Protein AF-A0AB35R8W1-F1 (afdb_monomer_lite)

pLDDT: mean 89.73, std 13.92, range [36.59, 98.12]

Radius of gyration: 18.14 Å; chains: 1; bounding box: 35×27×57 Å

Organism: NCBI:txid129138

Foldseek 3Di:
DPPPPDQQWWWKWKWACDPVLRDIFTLGIDTHNDPVVLVVCVVPQDADPCWVNAPRRMKTFGAGSVRDTDDIGHHHQVSVCVRVVHHPVVSVVVRVVVDDSDPVSVCVVPVVVVVVVVVPPDPDDD

Sequence (126 aa):
MNVKAVKPVWCIAITFGDEENNGFVTLGGAGWESQVEWESQWSAMPVSEKGNADPAMLIADKLDVDGDLIDEKRITAETAELLLGRPLNELIAEGRAKTCFTVGQLLDSDPELAAKFRSHRTPAAS

Structure (mmCIF, N/CA/C/O backbone):
data_AF-A0AB35R8W1-F1
#
_entry.id   A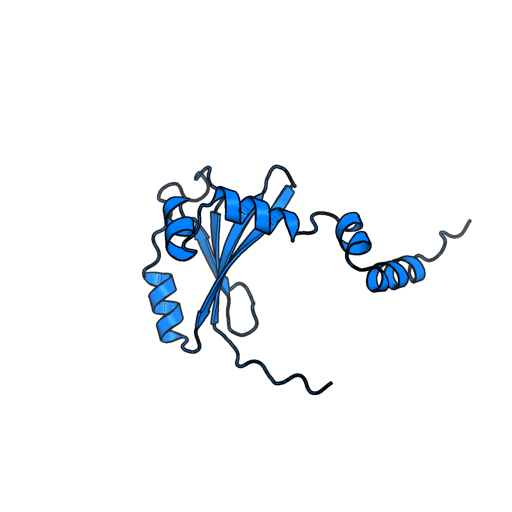F-A0AB35R8W1-F1
#
loop_
_atom_site.group_PDB
_atom_site.id
_atom_site.type_symbol
_atom_site.label_atom_id
_atom_site.label_alt_id
_atom_site.label_comp_id
_atom_site.label_asym_id
_atom_site.label_entity_id
_atom_site.label_seq_id
_atom_site.pdbx_PDB_ins_code
_atom_site.Cartn_x
_atom_site.Cartn_y
_atom_site.Cartn_z
_atom_site.occupancy
_atom_site.B_iso_or_equiv
_atom_site.auth_seq_id
_atom_site.auth_comp_id
_atom_site.auth_asym_id
_atom_site.auth_atom_id
_atom_site.pdbx_PDB_model_num
ATOM 1 N N . MET A 1 1 ? -14.720 -13.764 -23.191 1.00 38.44 1 MET A N 1
ATOM 2 C CA . MET A 1 1 ? -14.396 -14.158 -21.804 1.00 38.44 1 MET A CA 1
ATOM 3 C C . MET A 1 1 ? -15.500 -13.626 -20.908 1.00 38.44 1 MET A C 1
ATOM 5 O O . MET A 1 1 ? -15.742 -12.430 -20.940 1.00 38.44 1 MET A O 1
ATOM 9 N N . ASN A 1 2 ? -16.211 -14.495 -20.184 1.00 36.59 2 ASN A N 1
ATOM 10 C CA . ASN A 1 2 ? -17.139 -14.059 -19.138 1.00 36.59 2 ASN A CA 1
ATOM 11 C C . ASN A 1 2 ? -16.285 -13.626 -17.945 1.00 36.59 2 ASN A C 1
ATOM 13 O O . ASN A 1 2 ? -15.860 -14.468 -17.153 1.00 36.59 2 ASN A O 1
ATOM 17 N N . VAL A 1 3 ? -15.969 -12.335 -17.862 1.00 48.50 3 VAL A N 1
ATOM 18 C CA . VAL A 1 3 ? -15.398 -11.761 -16.645 1.00 48.50 3 VAL A CA 1
ATOM 19 C C . VAL A 1 3 ? -16.518 -11.849 -15.618 1.00 48.50 3 VAL A C 1
ATOM 21 O O . VAL A 1 3 ? -17.506 -11.124 -15.712 1.00 48.50 3 VAL A O 1
ATOM 24 N N . LYS A 1 4 ? -16.439 -12.817 -14.696 1.00 45.03 4 LYS A N 1
ATOM 25 C CA . LYS A 1 4 ? -17.281 -12.776 -13.499 1.00 45.03 4 LYS A CA 1
ATOM 26 C C . LYS A 1 4 ? -17.024 -11.408 -12.883 1.00 45.03 4 LYS A C 1
ATOM 28 O O . LYS A 1 4 ? -15.877 -11.132 -12.549 1.00 45.03 4 LYS A O 1
ATOM 33 N N . ALA A 1 5 ? -18.056 -10.571 -12.798 1.00 45.66 5 ALA A N 1
ATOM 34 C CA . ALA A 1 5 ? -17.976 -9.323 -12.064 1.00 45.66 5 ALA A CA 1
ATOM 35 C C . ALA A 1 5 ? -17.493 -9.679 -10.655 1.00 45.66 5 ALA A C 1
ATOM 37 O O . ALA A 1 5 ? -18.208 -10.333 -9.891 1.00 45.66 5 ALA A O 1
ATOM 38 N N . VAL A 1 6 ? -16.230 -9.367 -10.371 1.00 60.53 6 VAL A N 1
ATOM 39 C CA . VAL A 1 6 ? -15.709 -9.422 -9.012 1.00 60.53 6 VAL A CA 1
ATOM 40 C C . VAL A 1 6 ? -16.559 -8.405 -8.266 1.00 60.53 6 VAL A C 1
ATOM 42 O O . VAL A 1 6 ? -16.743 -7.292 -8.762 1.00 60.53 6 VAL A O 1
ATOM 45 N N . LYS A 1 7 ? -17.185 -8.807 -7.155 1.00 62.41 7 LYS A N 1
ATOM 46 C CA . LYS A 1 7 ? -17.895 -7.838 -6.315 1.00 62.41 7 LYS A CA 1
ATOM 47 C C . LYS A 1 7 ? -16.942 -6.661 -6.065 1.00 62.41 7 LYS A C 1
ATOM 49 O O . LYS A 1 7 ? -15.779 -6.938 -5.778 1.00 62.41 7 LYS A O 1
ATOM 54 N N . PRO A 1 8 ? -17.396 -5.404 -6.166 1.00 59.97 8 PRO A N 1
ATOM 55 C CA . PRO A 1 8 ? -16.574 -4.281 -5.750 1.00 59.97 8 PRO A CA 1
ATOM 56 C C . PRO A 1 8 ? -16.148 -4.489 -4.295 1.00 59.97 8 PRO A C 1
ATOM 58 O O . PRO A 1 8 ? -16.971 -4.862 -3.453 1.00 59.97 8 PRO A O 1
ATOM 61 N N . VAL A 1 9 ? -14.861 -4.302 -4.022 1.00 85.12 9 VAL A N 1
ATOM 62 C CA . VAL A 1 9 ? -14.273 -4.469 -2.693 1.00 85.12 9 VAL A CA 1
ATOM 63 C C . VAL A 1 9 ? -13.594 -3.154 -2.339 1.00 85.12 9 VAL A C 1
ATOM 65 O O . VAL A 1 9 ? -12.682 -2.733 -3.042 1.00 85.12 9 VAL A O 1
ATOM 68 N N . TRP A 1 10 ? -14.039 -2.514 -1.259 1.00 90.56 10 TRP A N 1
ATOM 69 C CA . TRP A 1 10 ? -13.364 -1.346 -0.688 1.00 90.56 10 TRP A CA 1
ATOM 70 C C . TRP A 1 10 ? -11.982 -1.766 -0.211 1.00 90.56 10 TRP A C 1
ATOM 72 O O . TRP A 1 10 ? -11.879 -2.812 0.427 1.00 90.56 10 TRP A O 1
ATOM 82 N N . CYS A 1 11 ? -10.931 -0.999 -0.488 1.00 95.38 11 CYS A N 1
ATOM 83 C CA . CYS A 1 11 ? -9.566 -1.472 -0.269 1.00 95.38 11 CYS A CA 1
ATOM 84 C C . CYS A 1 11 ? -8.732 -0.483 0.552 1.00 95.38 11 CYS A C 1
ATOM 86 O O . CYS A 1 11 ? -8.933 0.731 0.522 1.00 95.38 11 CYS A O 1
ATOM 88 N N . ILE A 1 12 ? -7.797 -1.031 1.323 1.00 97.00 12 ILE A N 1
ATOM 89 C CA . ILE A 1 12 ? -6.666 -0.296 1.882 1.00 97.00 12 ILE A CA 1
ATOM 90 C C . ILE A 1 12 ? -5.415 -1.040 1.437 1.00 97.00 12 ILE A C 1
ATOM 92 O O . ILE A 1 12 ? -5.209 -2.193 1.831 1.00 97.00 12 ILE A O 1
ATOM 96 N N . ALA A 1 13 ? -4.599 -0.390 0.614 1.00 97.25 13 ALA A N 1
ATOM 97 C CA . ALA A 1 13 ? -3.314 -0.913 0.176 1.00 97.25 13 ALA A CA 1
ATOM 98 C C . ALA A 1 13 ? -2.188 -0.310 1.020 1.00 97.25 13 ALA A C 1
ATOM 100 O O . ALA A 1 13 ? -2.281 0.823 1.475 1.00 97.25 13 ALA A O 1
ATOM 101 N N . ILE A 1 14 ? -1.128 -1.076 1.249 1.00 98.00 14 ILE A N 1
ATOM 102 C CA . ILE A 1 14 ? 0.086 -0.598 1.905 1.00 98.00 14 ILE A CA 1
ATOM 103 C C . ILE A 1 14 ? 1.160 -0.441 0.839 1.00 98.00 14 ILE A C 1
ATOM 105 O O . ILE A 1 14 ? 1.531 -1.415 0.180 1.00 98.00 14 ILE A O 1
ATOM 109 N N . THR A 1 15 ? 1.672 0.773 0.700 1.00 97.50 15 THR A N 1
ATOM 110 C CA . THR A 1 15 ? 2.643 1.164 -0.316 1.00 97.50 15 THR A CA 1
ATOM 111 C C . THR A 1 15 ? 3.919 1.673 0.346 1.00 97.50 15 THR A C 1
ATOM 113 O O . THR A 1 15 ? 3.894 2.387 1.346 1.00 97.50 15 THR A O 1
ATOM 116 N N . PHE A 1 16 ? 5.057 1.296 -0.223 1.00 97.81 16 PHE A N 1
ATOM 117 C CA . PHE A 1 16 ? 6.389 1.734 0.170 1.00 97.81 16 PHE A CA 1
ATOM 118 C C . PHE A 1 16 ? 6.967 2.670 -0.892 1.00 97.81 16 PHE A C 1
ATOM 120 O O . PHE A 1 16 ? 6.982 2.333 -2.079 1.00 97.81 16 PHE A O 1
ATOM 127 N N . GLY A 1 17 ? 7.442 3.839 -0.463 1.00 96.69 17 GLY A N 1
ATOM 128 C CA . GLY A 1 17 ? 8.238 4.744 -1.287 1.00 96.69 17 GLY A CA 1
ATOM 129 C C . GLY A 1 17 ? 9.666 4.227 -1.419 1.00 96.69 17 GLY A C 1
ATOM 130 O O . GLY A 1 17 ? 10.456 4.316 -0.484 1.00 96.69 17 GLY A O 1
ATOM 131 N N . ASP A 1 18 ? 9.995 3.699 -2.591 1.00 95.31 18 ASP A N 1
ATOM 132 C CA . ASP A 1 18 ? 11.291 3.114 -2.894 1.00 95.31 18 ASP A CA 1
ATOM 133 C C . ASP A 1 18 ? 12.202 4.141 -3.572 1.00 95.31 18 ASP A C 1
ATOM 135 O O . ASP A 1 18 ? 12.242 4.255 -4.800 1.00 95.31 18 ASP A O 1
ATOM 139 N N . GLU A 1 19 ? 12.943 4.899 -2.763 1.00 93.06 19 GLU A N 1
ATOM 140 C CA . GLU A 1 19 ? 13.887 5.909 -3.259 1.00 93.06 19 GLU A CA 1
ATOM 141 C C . GLU A 1 19 ? 15.019 5.295 -4.097 1.00 93.06 19 GLU A C 1
ATOM 143 O O . GLU A 1 19 ? 15.501 5.927 -5.035 1.00 93.06 19 GLU A O 1
ATOM 148 N N . GLU A 1 20 ? 15.417 4.052 -3.806 1.00 92.56 20 GLU A N 1
ATOM 149 C CA . GLU A 1 20 ? 16.494 3.351 -4.516 1.00 92.56 20 GLU A CA 1
ATOM 150 C C . GLU A 1 20 ? 16.116 3.081 -5.977 1.00 92.56 20 GLU A C 1
ATOM 152 O O . GLU A 1 20 ? 16.923 3.292 -6.883 1.00 92.56 20 GLU A O 1
ATOM 157 N N . ASN A 1 21 ? 14.871 2.659 -6.213 1.00 93.31 21 ASN A N 1
ATOM 158 C CA . ASN A 1 21 ? 14.344 2.407 -7.555 1.00 93.31 21 ASN A CA 1
ATOM 159 C C . ASN A 1 21 ? 13.537 3.585 -8.127 1.00 93.31 21 ASN A C 1
ATOM 161 O O . ASN A 1 21 ? 12.996 3.476 -9.229 1.00 93.31 21 ASN A O 1
ATOM 165 N N . ASN A 1 22 ? 13.466 4.706 -7.399 1.00 92.75 22 ASN A N 1
ATOM 166 C CA . ASN A 1 22 ? 12.681 5.894 -7.734 1.00 92.75 22 ASN A CA 1
ATOM 167 C C . ASN A 1 22 ? 11.222 5.553 -8.103 1.00 92.75 22 ASN A C 1
ATOM 169 O O . ASN A 1 22 ? 10.729 5.924 -9.172 1.00 92.75 22 ASN A O 1
ATOM 173 N N . GLY A 1 23 ? 10.536 4.811 -7.233 1.00 93.75 23 GLY A N 1
ATOM 174 C CA . GLY A 1 23 ? 9.165 4.378 -7.483 1.00 93.75 23 GLY A CA 1
ATOM 175 C C . GLY A 1 23 ? 8.391 4.011 -6.225 1.00 93.75 23 GLY A C 1
ATOM 176 O O . GLY A 1 23 ? 8.862 4.181 -5.106 1.00 93.75 23 GLY A O 1
ATOM 177 N N . PHE A 1 24 ? 7.183 3.496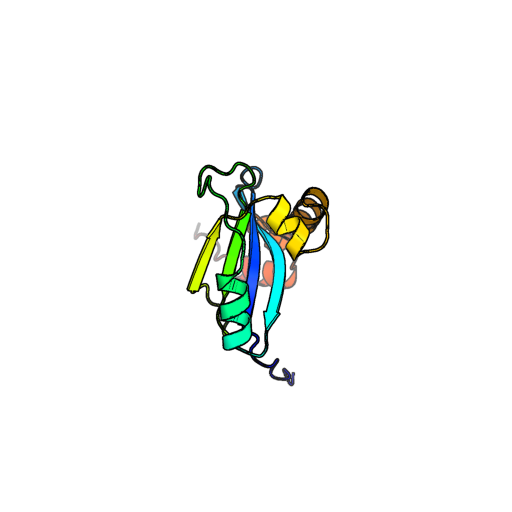 -6.428 1.00 94.88 24 PHE A N 1
ATOM 178 C CA . PHE A 1 24 ? 6.316 3.014 -5.359 1.00 94.88 24 PHE A CA 1
ATOM 179 C C . PHE A 1 24 ? 6.113 1.510 -5.487 1.00 94.88 24 PHE A C 1
ATOM 181 O O . PHE A 1 24 ? 5.991 0.973 -6.589 1.00 94.88 24 PHE A O 1
ATOM 188 N N . VAL A 1 25 ? 6.083 0.831 -4.347 1.00 97.00 25 VAL A N 1
ATOM 189 C CA . VAL A 1 25 ? 5.956 -0.620 -4.263 1.00 97.00 25 VAL A CA 1
ATOM 190 C C . VAL A 1 25 ? 4.771 -0.966 -3.378 1.00 97.00 25 VAL A C 1
ATOM 192 O O . VAL A 1 25 ? 4.791 -0.691 -2.182 1.00 97.00 25 VAL A O 1
ATOM 195 N N . THR A 1 26 ? 3.751 -1.608 -3.940 1.00 96.38 26 THR A N 1
ATOM 196 C CA . THR A 1 26 ? 2.644 -2.144 -3.142 1.00 96.38 26 THR A CA 1
ATOM 197 C C . THR A 1 26 ? 3.107 -3.399 -2.406 1.00 96.38 26 THR A C 1
ATOM 199 O O . THR A 1 26 ? 3.500 -4.391 -3.020 1.00 96.38 26 THR A O 1
ATOM 202 N N . LEU A 1 27 ? 3.057 -3.352 -1.078 1.00 97.69 27 LEU A N 1
ATOM 203 C CA . LEU A 1 27 ? 3.469 -4.432 -0.180 1.00 97.69 27 LEU A CA 1
ATOM 204 C C . LEU A 1 27 ? 2.340 -5.429 0.092 1.00 97.69 27 LEU A C 1
ATOM 206 O O . LEU A 1 27 ? 2.587 -6.584 0.436 1.00 97.69 27 LEU A O 1
ATOM 210 N N . GLY A 1 28 ? 1.096 -4.983 -0.051 1.00 95.69 28 GLY A N 1
ATOM 211 C CA . GLY A 1 28 ? -0.094 -5.773 0.220 1.00 95.69 28 GLY A CA 1
ATOM 212 C C . GLY A 1 28 ? -1.269 -4.877 0.573 1.00 95.69 28 GLY A C 1
ATOM 213 O O . GLY A 1 28 ? -1.262 -3.687 0.275 1.00 95.69 28 GLY A O 1
ATOM 214 N N . GLY A 1 29 ? -2.283 -5.448 1.209 1.00 94.38 29 GLY A N 1
ATOM 215 C CA . GLY A 1 29 ? -3.479 -4.724 1.608 1.00 94.38 29 GLY A CA 1
ATOM 216 C C . GLY A 1 29 ? -4.594 -5.668 2.019 1.00 94.38 29 GLY A C 1
ATOM 217 O O . GLY A 1 29 ? -4.428 -6.891 2.022 1.00 94.38 29 GLY A O 1
ATOM 218 N N . ALA A 1 30 ? -5.738 -5.087 2.341 1.00 94.00 30 ALA A N 1
ATOM 219 C CA . ALA A 1 30 ? -6.954 -5.822 2.641 1.00 94.00 30 ALA A CA 1
ATOM 220 C C . ALA A 1 30 ? -8.149 -5.178 1.939 1.00 94.00 30 ALA A C 1
ATOM 222 O O . ALA A 1 30 ? -8.115 -4.009 1.552 1.00 94.00 30 ALA A O 1
ATOM 223 N N . GLY A 1 31 ? -9.193 -5.984 1.759 1.00 93.69 31 GLY A N 1
ATOM 224 C CA . GLY A 1 31 ? -10.419 -5.580 1.100 1.00 93.69 31 GLY A CA 1
ATOM 225 C C . GLY A 1 31 ? -11.653 -5.927 1.928 1.00 93.69 31 GLY A C 1
ATOM 226 O O . GLY A 1 31 ? -11.679 -6.958 2.601 1.00 93.69 31 GLY A O 1
ATOM 227 N N . TRP A 1 32 ? -12.681 -5.086 1.847 1.00 94.12 32 TRP A N 1
ATOM 228 C CA . TRP A 1 32 ? -13.930 -5.204 2.592 1.00 94.12 32 TRP A CA 1
ATOM 229 C C . TRP A 1 32 ? -15.150 -5.116 1.674 1.00 94.12 32 TRP A C 1
ATOM 231 O O . TRP A 1 32 ? -15.222 -4.276 0.778 1.00 94.12 32 TRP A O 1
ATOM 241 N N . GLU A 1 33 ? -16.161 -5.950 1.934 1.00 92.38 33 GLU A N 1
ATOM 242 C CA . GLU A 1 33 ? -17.457 -5.846 1.243 1.00 92.38 33 GLU A CA 1
ATOM 243 C C . GLU A 1 33 ? -18.304 -4.672 1.775 1.00 92.38 33 GLU A C 1
ATOM 245 O O . GLU A 1 33 ? -19.183 -4.166 1.079 1.00 92.38 33 GLU A O 1
ATOM 250 N N . SER A 1 34 ? -18.053 -4.236 3.014 1.00 93.06 34 SER A N 1
ATOM 251 C CA . SER A 1 34 ? -18.815 -3.191 3.701 1.00 93.06 34 SER A CA 1
ATOM 252 C C . SER A 1 34 ? -18.020 -1.894 3.786 1.00 93.06 34 SER A C 1
ATOM 254 O O . SER A 1 34 ? -16.954 -1.859 4.402 1.00 93.06 34 SER A O 1
ATOM 256 N N . GLN A 1 35 ? -18.587 -0.804 3.262 1.00 94.56 35 GLN A N 1
ATOM 257 C CA . GLN A 1 35 ? -17.999 0.532 3.393 1.00 94.56 35 GLN A CA 1
ATOM 258 C C . GLN A 1 35 ? -17.840 0.931 4.865 1.00 94.56 35 GLN A C 1
ATOM 260 O O . GLN A 1 35 ? -16.835 1.513 5.247 1.00 94.56 35 GLN A O 1
ATOM 265 N N . VAL A 1 36 ? -18.817 0.593 5.710 1.00 96.06 36 VAL A N 1
ATOM 266 C CA . VAL A 1 36 ? -18.793 0.945 7.138 1.00 96.06 36 VAL A CA 1
ATOM 267 C C . VAL A 1 36 ? -17.642 0.248 7.859 1.00 96.06 36 VAL A C 1
ATOM 269 O O . VAL A 1 36 ? -16.977 0.854 8.695 1.00 96.06 36 VAL A O 1
ATOM 272 N N . GLU A 1 37 ? -17.392 -1.021 7.532 1.00 95.75 37 GLU A N 1
ATOM 273 C CA . GLU A 1 37 ? -16.271 -1.760 8.113 1.00 95.75 37 GLU A CA 1
ATOM 274 C C . GLU A 1 37 ? -14.936 -1.176 7.648 1.00 95.75 37 GLU A C 1
ATOM 276 O O . GLU A 1 37 ? -14.072 -0.9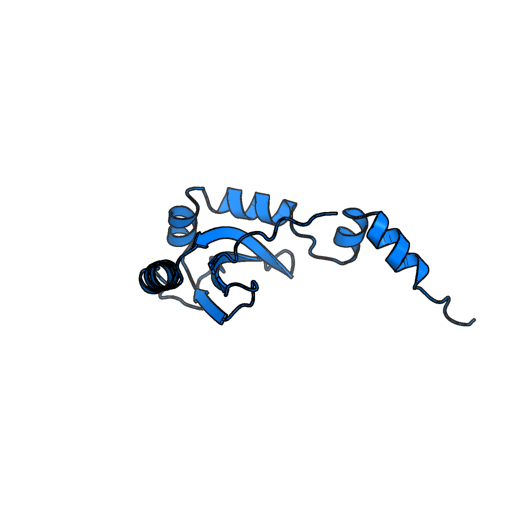03 8.475 1.00 95.75 37 GLU A O 1
ATOM 281 N N . TRP A 1 38 ? -14.800 -0.897 6.352 1.00 95.94 38 TRP A N 1
ATOM 282 C CA . TRP A 1 38 ? -13.620 -0.247 5.784 1.00 95.94 38 TRP A CA 1
ATOM 283 C C . TRP A 1 38 ? -13.332 1.126 6.407 1.00 95.94 38 TRP A C 1
ATOM 285 O O . TRP A 1 38 ? -12.201 1.386 6.812 1.00 95.94 38 TRP A O 1
ATOM 295 N N . GLU A 1 39 ? -14.348 1.976 6.578 1.00 97.25 39 GLU A N 1
ATOM 296 C CA . GLU A 1 39 ? -14.218 3.266 7.272 1.00 97.25 39 GLU A CA 1
ATOM 297 C C . GLU A 1 39 ? -13.771 3.095 8.728 1.00 97.25 39 GLU A C 1
ATOM 299 O O . GLU A 1 39 ? -12.941 3.860 9.235 1.00 97.25 39 GLU A O 1
ATOM 304 N N . SER A 1 40 ? -14.294 2.071 9.407 1.00 97.44 40 SER A N 1
ATOM 305 C CA . SER A 1 40 ? -13.899 1.749 10.777 1.00 97.44 40 SER A CA 1
ATOM 306 C C . SER A 1 40 ? -12.434 1.320 10.853 1.00 97.44 40 SER A C 1
ATOM 308 O O . SER A 1 40 ? -11.720 1.783 11.742 1.00 97.44 40 SER A O 1
ATOM 310 N N . GLN A 1 41 ? -11.971 0.466 9.933 1.00 96.44 41 GLN A N 1
ATOM 311 C CA . GLN A 1 41 ? -10.568 0.040 9.873 1.00 96.44 41 GLN A CA 1
ATOM 312 C C . GLN A 1 41 ? -9.646 1.215 9.532 1.00 96.44 41 GLN A C 1
ATOM 314 O O . GLN A 1 41 ? -8.628 1.409 10.195 1.00 96.44 41 GLN A O 1
ATOM 319 N N . TRP A 1 42 ? -10.034 2.055 8.565 1.00 97.44 42 TRP A N 1
ATOM 320 C CA . TRP A 1 42 ? -9.293 3.267 8.218 1.00 97.44 42 TRP A CA 1
ATOM 321 C C . TRP A 1 42 ? -9.139 4.199 9.417 1.00 97.44 42 TRP A C 1
ATOM 323 O O . TRP A 1 42 ? -8.043 4.685 9.692 1.00 97.44 42 TRP A O 1
ATOM 333 N N . SER A 1 43 ? -10.224 4.447 10.151 1.00 97.38 43 SER A N 1
ATOM 334 C CA . SER A 1 43 ? -10.230 5.358 11.301 1.00 97.38 43 SER A CA 1
ATOM 335 C C . SER A 1 43 ? -9.399 4.837 12.474 1.00 97.38 43 SER A C 1
ATOM 337 O O . SER A 1 43 ? -8.744 5.630 13.145 1.00 97.38 43 SER A O 1
ATOM 339 N N . ALA A 1 44 ? -9.402 3.522 12.707 1.00 96.25 44 ALA A N 1
ATOM 340 C CA . ALA A 1 44 ? -8.675 2.889 13.807 1.00 96.25 44 ALA A CA 1
ATOM 341 C C . ALA A 1 44 ? -7.165 2.731 13.552 1.00 96.25 44 ALA A C 1
ATOM 343 O O . ALA A 1 44 ? -6.423 2.403 14.477 1.00 96.25 44 ALA A O 1
ATOM 344 N N . MET A 1 45 ? -6.709 2.936 12.314 1.00 95.19 45 MET A N 1
ATOM 345 C CA . MET A 1 45 ? -5.327 2.686 11.917 1.00 95.19 45 MET A CA 1
ATOM 346 C C . MET A 1 45 ? -4.336 3.624 12.628 1.00 95.19 45 MET A C 1
ATOM 348 O O . MET A 1 45 ? -4.476 4.848 12.507 1.00 95.19 45 MET A O 1
ATOM 352 N N . PRO A 1 46 ? -3.310 3.082 13.314 1.00 95.25 46 PRO A N 1
ATOM 353 C CA . PRO A 1 46 ? -2.215 3.884 13.843 1.00 95.25 46 PRO A CA 1
ATOM 354 C C . PRO A 1 46 ? -1.480 4.617 12.718 1.00 95.25 46 PRO A C 1
ATOM 356 O O . PRO A 1 46 ? -1.166 4.033 11.682 1.00 95.25 46 PRO A O 1
ATOM 359 N N . VAL A 1 47 ? -1.197 5.899 12.929 1.00 95.88 47 VAL A N 1
ATOM 360 C CA . VAL A 1 47 ? -0.445 6.735 11.985 1.00 95.88 47 VAL A CA 1
ATOM 361 C C . VAL A 1 47 ? 0.918 7.080 12.564 1.00 95.88 47 VAL A C 1
ATOM 363 O O . VAL A 1 47 ? 1.088 7.139 13.781 1.00 95.88 47 VAL A O 1
ATOM 366 N N . SER A 1 48 ? 1.892 7.332 11.696 1.00 96.50 48 SER A N 1
ATOM 367 C CA . SER A 1 48 ? 3.194 7.824 12.133 1.00 96.50 48 SER A CA 1
ATOM 368 C C . SER A 1 48 ? 3.078 9.254 12.659 1.00 96.50 48 SER A C 1
ATOM 370 O O . SER A 1 48 ? 2.656 10.162 11.941 1.00 96.50 48 SER A O 1
ATOM 372 N N . GLU A 1 49 ? 3.547 9.482 13.886 1.00 96.06 49 GLU A N 1
ATOM 373 C CA . GLU A 1 49 ? 3.680 10.824 14.470 1.00 96.06 49 GLU A CA 1
ATOM 374 C C . GLU A 1 49 ? 4.708 11.691 13.725 1.00 96.06 49 GLU A C 1
ATOM 376 O O . GLU A 1 49 ? 4.664 12.918 13.800 1.00 96.06 49 GLU A O 1
ATOM 381 N N . LYS A 1 50 ? 5.632 11.064 12.982 1.00 94.50 50 LYS A N 1
ATOM 382 C CA . LYS A 1 50 ? 6.630 11.765 12.163 1.00 94.50 50 LYS A CA 1
ATOM 383 C C . LYS A 1 50 ? 6.072 12.210 10.811 1.00 94.50 50 LYS A C 1
ATOM 385 O O . LYS A 1 50 ? 6.700 13.033 10.142 1.00 94.50 50 LYS A O 1
ATOM 390 N N . GLY A 1 51 ? 4.916 11.687 10.394 1.00 92.38 51 GLY A N 1
ATOM 391 C CA . GLY A 1 51 ? 4.308 11.994 9.101 1.00 92.38 51 GLY A CA 1
ATOM 392 C C . GLY A 1 51 ? 5.284 11.765 7.942 1.00 92.38 51 GLY A C 1
ATOM 393 O O . GLY A 1 51 ? 5.893 10.705 7.832 1.00 92.38 51 GLY A O 1
ATOM 394 N N . ASN A 1 52 ? 5.469 12.779 7.093 1.00 88.69 52 ASN A N 1
ATOM 395 C CA . ASN A 1 52 ? 6.367 12.708 5.930 1.00 88.69 52 ASN A CA 1
ATOM 396 C C . ASN A 1 52 ? 7.860 12.604 6.290 1.00 88.69 52 ASN A C 1
ATOM 398 O O . ASN A 1 52 ? 8.672 12.356 5.407 1.00 88.69 52 ASN A O 1
ATOM 402 N N . ALA A 1 53 ? 8.235 12.824 7.554 1.00 91.06 53 ALA A N 1
ATOM 403 C CA . ALA A 1 53 ? 9.607 12.656 8.026 1.00 91.06 53 ALA A CA 1
ATOM 404 C C . ALA A 1 53 ? 9.882 11.237 8.561 1.00 91.06 53 ALA A C 1
ATOM 406 O O . ALA A 1 53 ? 10.955 10.991 9.118 1.00 91.06 53 ALA A O 1
ATOM 407 N N . ASP A 1 54 ? 8.919 10.314 8.461 1.00 93.12 54 ASP A N 1
ATOM 408 C CA . ASP A 1 54 ? 9.141 8.926 8.850 1.00 93.12 54 ASP A CA 1
ATOM 409 C C . ASP A 1 54 ? 10.089 8.226 7.858 1.00 93.12 54 ASP A C 1
ATOM 411 O O . ASP A 1 54 ? 9.772 8.146 6.670 1.00 93.12 54 ASP A O 1
ATOM 415 N N . PRO A 1 55 ? 11.239 7.692 8.314 1.00 91.06 55 PRO A N 1
ATOM 416 C CA . PRO A 1 55 ? 12.220 7.073 7.427 1.00 91.06 55 PRO A CA 1
ATOM 417 C C . PRO A 1 55 ? 11.743 5.756 6.801 1.00 91.06 55 PRO A C 1
ATOM 419 O O . PRO A 1 55 ? 12.382 5.276 5.871 1.00 91.06 55 PRO A O 1
ATOM 422 N N . ALA A 1 56 ? 10.659 5.147 7.298 1.00 92.75 56 ALA A N 1
ATOM 423 C CA . ALA A 1 56 ? 10.125 3.923 6.711 1.00 92.75 56 ALA A CA 1
ATOM 424 C C . ALA A 1 56 ? 9.443 4.168 5.354 1.00 92.75 56 ALA A C 1
ATOM 426 O O . ALA A 1 56 ? 9.304 3.228 4.577 1.00 92.75 56 ALA A O 1
ATOM 427 N N . MET A 1 57 ? 9.032 5.413 5.063 1.00 95.31 57 MET A N 1
ATOM 428 C CA . MET A 1 57 ? 8.406 5.808 3.792 1.00 95.31 57 MET A CA 1
ATOM 429 C C . MET A 1 57 ? 7.172 4.964 3.425 1.00 95.31 57 MET A C 1
ATOM 431 O O . MET A 1 57 ? 6.929 4.663 2.256 1.00 95.31 57 MET A O 1
ATOM 435 N N . LEU A 1 58 ? 6.380 4.584 4.432 1.00 97.88 58 LEU A N 1
ATOM 436 C CA . LEU A 1 58 ? 5.188 3.753 4.274 1.00 97.88 58 LEU A CA 1
ATOM 437 C C . LEU A 1 58 ? 3.908 4.585 4.241 1.00 97.88 58 LEU A C 1
ATOM 439 O O . LEU A 1 58 ? 3.727 5.535 5.011 1.00 97.88 58 LEU A O 1
ATOM 443 N N . ILE A 1 59 ? 3.004 4.178 3.359 1.00 97.81 59 ILE A N 1
ATOM 444 C CA . ILE A 1 59 ? 1.722 4.821 3.099 1.00 97.81 59 ILE A CA 1
ATOM 445 C C . ILE A 1 59 ? 0.641 3.746 3.151 1.00 97.81 59 ILE A C 1
ATOM 447 O O . ILE A 1 59 ? 0.786 2.687 2.544 1.00 97.81 59 ILE A O 1
ATOM 451 N N . ALA A 1 60 ? -0.432 4.005 3.887 1.00 98.12 60 ALA A N 1
ATOM 452 C CA . ALA A 1 60 ? -1.688 3.303 3.706 1.00 98.12 60 ALA A CA 1
ATOM 453 C C . ALA A 1 60 ? -2.546 4.121 2.737 1.00 98.12 60 ALA A C 1
ATOM 455 O O . ALA A 1 60 ? -2.853 5.277 3.021 1.00 98.12 60 ALA A O 1
ATOM 456 N N . ASP A 1 61 ? -2.917 3.517 1.619 1.00 97.88 61 ASP A N 1
ATOM 457 C CA . ASP A 1 61 ? -3.712 4.104 0.548 1.00 97.88 61 ASP A CA 1
ATOM 458 C C . ASP A 1 61 ? -5.159 3.648 0.705 1.00 97.88 61 ASP A C 1
ATOM 460 O O . ASP A 1 61 ? -5.453 2.452 0.621 1.00 97.88 61 ASP A O 1
ATOM 464 N N . LYS A 1 62 ? -6.074 4.587 0.944 1.00 97.69 62 LYS A N 1
ATOM 465 C CA . LYS A 1 62 ? -7.507 4.313 1.018 1.00 97.69 62 LYS A CA 1
ATOM 466 C C . LYS A 1 62 ? -8.087 4.370 -0.390 1.00 97.69 62 LYS A C 1
ATOM 468 O O . LYS A 1 62 ? -8.107 5.436 -1.004 1.00 97.69 62 LYS A O 1
ATOM 473 N N . LEU A 1 63 ? -8.571 3.232 -0.879 1.00 96.19 63 LEU A N 1
ATOM 474 C CA . LEU A 1 63 ? -9.093 3.081 -2.234 1.00 96.19 63 LEU A CA 1
ATOM 475 C C . LEU A 1 63 ? -10.596 2.800 -2.207 1.00 96.19 63 LEU A C 1
ATOM 477 O O . LEU A 1 63 ? -11.067 1.985 -1.403 1.00 96.19 63 LEU A O 1
ATOM 481 N N . ASP A 1 64 ? -11.348 3.456 -3.085 1.00 93.75 64 ASP A N 1
ATOM 482 C CA . ASP A 1 64 ? -12.773 3.185 -3.243 1.00 93.75 64 ASP A CA 1
ATOM 483 C C . ASP A 1 64 ? -13.053 1.872 -4.004 1.00 93.75 64 ASP A C 1
ATOM 485 O O . ASP A 1 64 ? -12.166 1.049 -4.241 1.00 93.75 64 ASP A O 1
ATOM 489 N N . VAL A 1 65 ? -14.322 1.642 -4.347 1.00 92.56 65 VAL A N 1
ATOM 490 C CA . VAL A 1 65 ? -14.776 0.423 -5.034 1.00 92.56 65 VAL A CA 1
ATOM 491 C C . VAL A 1 65 ? -14.228 0.251 -6.447 1.00 92.56 65 VAL A C 1
ATOM 493 O O . VAL A 1 65 ? -14.177 -0.884 -6.928 1.00 92.56 65 VAL A O 1
ATOM 496 N N . ASP A 1 66 ? -13.853 1.350 -7.098 1.00 90.69 66 ASP A N 1
ATOM 497 C CA . ASP A 1 66 ? -13.297 1.368 -8.449 1.00 90.69 66 ASP A CA 1
ATOM 498 C C . ASP A 1 66 ? -11.760 1.266 -8.412 1.00 90.69 66 ASP A C 1
ATOM 500 O O . ASP A 1 66 ? -11.112 1.080 -9.444 1.00 90.69 66 ASP A O 1
ATOM 504 N N . GLY A 1 67 ? -11.183 1.284 -7.204 1.00 89.94 67 GLY A N 1
ATOM 505 C CA . GLY A 1 67 ? -9.747 1.252 -6.965 1.00 89.94 67 GLY A CA 1
ATOM 506 C C . GLY A 1 67 ? -9.103 2.634 -7.021 1.00 89.94 67 GLY A C 1
ATOM 507 O O . GLY A 1 67 ? -7.874 2.715 -7.037 1.00 89.94 67 GLY A O 1
ATOM 508 N N . ASP A 1 68 ? -9.902 3.703 -7.035 1.00 93.94 68 ASP A N 1
ATOM 509 C CA . ASP A 1 68 ? -9.394 5.066 -7.053 1.00 93.94 68 ASP A CA 1
ATOM 510 C C . ASP A 1 68 ? -8.928 5.477 -5.654 1.00 93.94 68 ASP A C 1
ATOM 512 O O . ASP A 1 68 ? -9.585 5.217 -4.642 1.00 93.94 68 ASP A O 1
ATOM 516 N N . LEU A 1 69 ? -7.768 6.136 -5.598 1.00 95.44 69 LEU A N 1
ATOM 517 C CA . LEU A 1 69 ? -7.228 6.686 -4.360 1.00 95.44 69 LEU A CA 1
ATOM 518 C C . LEU A 1 69 ? -8.084 7.860 -3.889 1.00 95.44 69 LEU A C 1
ATOM 520 O O . LEU A 1 69 ? -8.228 8.856 -4.600 1.00 95.44 69 LEU A O 1
ATOM 524 N N . ILE A 1 70 ? -8.588 7.765 -2.659 1.00 96.94 70 ILE A N 1
ATOM 525 C CA . ILE A 1 70 ? -9.427 8.805 -2.057 1.00 96.94 70 ILE A CA 1
ATOM 526 C C . ILE A 1 70 ? -8.802 9.481 -0.832 1.00 96.94 70 ILE A C 1
ATOM 528 O O . ILE A 1 70 ? -9.177 10.608 -0.515 1.00 96.94 70 ILE A O 1
ATOM 532 N N . ASP A 1 71 ? -7.887 8.810 -0.128 1.00 97.75 71 ASP A N 1
ATOM 533 C CA . ASP A 1 71 ? -7.193 9.336 1.055 1.00 97.75 71 ASP A CA 1
ATOM 534 C C . ASP A 1 71 ? -5.899 8.542 1.306 1.00 97.75 71 ASP A C 1
ATOM 536 O O . ASP A 1 71 ? -5.773 7.401 0.860 1.00 97.75 71 ASP A O 1
ATOM 540 N N . GLU A 1 72 ? -4.950 9.117 2.045 1.00 97.25 72 GLU A N 1
ATOM 541 C CA . GLU A 1 72 ? -3.689 8.457 2.397 1.00 97.25 72 GLU A CA 1
ATOM 542 C C . GLU A 1 72 ? -3.255 8.754 3.840 1.00 97.25 72 GLU A C 1
ATOM 544 O O . GLU A 1 72 ? -3.517 9.820 4.400 1.00 97.25 72 GLU A O 1
ATOM 549 N N . LYS A 1 73 ? -2.547 7.805 4.459 1.00 97.69 73 LYS A N 1
ATOM 550 C CA . LYS A 1 73 ? -1.965 7.952 5.800 1.00 97.69 73 LYS A CA 1
ATOM 551 C C . LYS A 1 73 ? -0.525 7.484 5.817 1.00 97.69 73 LYS A C 1
ATOM 553 O O . LYS A 1 73 ? -0.209 6.410 5.318 1.00 97.69 73 LYS A O 1
ATOM 558 N N . ARG A 1 74 ? 0.346 8.246 6.479 1.00 97.75 74 ARG A N 1
ATOM 559 C CA . ARG A 1 74 ? 1.704 7.790 6.803 1.00 97.75 74 ARG A CA 1
ATOM 560 C C . ARG A 1 74 ? 1.632 6.836 7.984 1.00 97.75 74 ARG A C 1
ATOM 562 O O . ARG A 1 74 ? 1.031 7.175 9.003 1.00 97.75 74 ARG A O 1
ATOM 569 N N . ILE A 1 75 ? 2.247 5.669 7.857 1.00 97.56 75 ILE A N 1
ATOM 570 C CA . ILE A 1 75 ? 2.261 4.636 8.901 1.00 97.56 75 ILE A CA 1
ATOM 571 C C . ILE A 1 75 ? 3.696 4.259 9.259 1.00 97.56 75 ILE A C 1
ATOM 573 O O . ILE A 1 75 ? 4.627 4.543 8.508 1.00 97.56 75 ILE A O 1
ATOM 577 N N . THR A 1 76 ? 3.881 3.633 10.418 1.00 97.00 76 THR A N 1
ATOM 578 C CA . THR A 1 76 ? 5.196 3.136 10.838 1.00 97.00 76 THR A CA 1
ATOM 579 C C . THR A 1 76 ? 5.469 1.740 10.276 1.00 97.00 76 THR A C 1
ATOM 581 O O . THR A 1 76 ? 4.552 1.045 9.825 1.00 97.00 76 THR A O 1
ATOM 584 N N . ALA A 1 77 ? 6.727 1.298 10.359 1.00 96.81 77 ALA A N 1
ATOM 585 C CA . ALA A 1 77 ? 7.110 -0.073 10.028 1.00 96.81 77 ALA A CA 1
ATOM 586 C C . ALA A 1 77 ? 6.319 -1.100 10.854 1.00 96.81 77 ALA A C 1
ATOM 588 O O . ALA A 1 77 ? 5.748 -2.030 10.291 1.00 96.81 77 ALA A O 1
ATOM 589 N N . GLU A 1 78 ? 6.195 -0.879 12.164 1.00 96.38 78 GLU A N 1
ATOM 590 C CA . GLU A 1 78 ? 5.476 -1.780 13.071 1.00 96.38 78 GLU A CA 1
ATOM 591 C C . GLU A 1 78 ? 3.996 -1.892 12.695 1.00 96.38 78 GLU A C 1
ATOM 593 O O . GLU A 1 78 ? 3.404 -2.967 12.785 1.00 96.38 78 GLU A O 1
ATOM 598 N N . THR A 1 79 ? 3.393 -0.790 12.241 1.00 96.00 79 THR A N 1
ATOM 599 C CA . THR A 1 79 ? 2.001 -0.788 11.780 1.00 96.00 79 THR A CA 1
ATOM 600 C C . THR A 1 79 ? 1.846 -1.627 10.513 1.00 96.00 79 THR A C 1
ATOM 602 O O . THR A 1 79 ? 0.930 -2.444 10.433 1.00 96.00 79 THR A O 1
ATOM 605 N N . ALA A 1 80 ? 2.744 -1.475 9.535 1.00 97.31 80 ALA A N 1
ATOM 606 C CA . ALA A 1 80 ? 2.698 -2.270 8.310 1.00 97.31 80 ALA A CA 1
ATOM 607 C C . ALA A 1 80 ? 2.897 -3.768 8.585 1.00 97.31 80 ALA A C 1
ATOM 609 O O . ALA A 1 80 ? 2.137 -4.588 8.071 1.00 97.31 80 ALA A O 1
ATOM 610 N N . GLU A 1 81 ? 3.864 -4.131 9.429 1.00 97.06 81 GLU A N 1
ATOM 611 C CA . GLU A 1 81 ? 4.116 -5.526 9.811 1.00 97.06 81 GLU A CA 1
ATOM 612 C C . GLU A 1 81 ? 2.930 -6.139 10.560 1.00 97.06 81 GLU A C 1
ATOM 614 O O . GLU A 1 81 ? 2.562 -7.284 10.298 1.00 97.06 81 GLU A O 1
ATOM 619 N N . LEU A 1 82 ? 2.290 -5.371 11.450 1.00 95.12 82 LEU A N 1
ATOM 620 C CA . LEU A 1 82 ? 1.084 -5.801 12.156 1.00 95.12 82 LEU A CA 1
ATOM 621 C C . LEU A 1 82 ? -0.076 -6.062 11.187 1.00 95.12 82 LEU A C 1
ATOM 623 O O . LEU A 1 82 ? -0.741 -7.090 11.295 1.00 95.12 82 LEU A O 1
ATOM 627 N N . LEU A 1 83 ? -0.322 -5.141 10.251 1.00 94.25 83 LEU A N 1
ATOM 628 C CA . LEU A 1 83 ? -1.430 -5.245 9.297 1.00 94.25 83 LEU A CA 1
ATOM 629 C C . LEU A 1 83 ? -1.227 -6.379 8.287 1.00 94.25 83 LEU A C 1
ATOM 631 O O . LEU A 1 83 ? -2.191 -7.033 7.895 1.00 94.25 83 LEU A O 1
ATOM 635 N N . LEU A 1 84 ? 0.016 -6.614 7.864 1.00 95.94 84 LEU A N 1
ATOM 636 C CA . LEU A 1 84 ? 0.354 -7.595 6.829 1.00 95.94 84 LEU A CA 1
ATOM 637 C C . LEU A 1 84 ? 0.804 -8.948 7.402 1.00 95.94 84 LEU A C 1
ATOM 639 O O . LEU A 1 84 ? 0.943 -9.916 6.654 1.00 95.94 84 LEU A O 1
ATOM 643 N N . GLY A 1 85 ? 1.028 -9.030 8.716 1.00 96.75 85 GLY A N 1
ATOM 644 C CA . GLY A 1 85 ? 1.411 -10.251 9.427 1.00 96.75 85 GLY A CA 1
ATOM 645 C C . GLY A 1 85 ? 2.776 -10.811 9.022 1.00 96.75 85 GLY A C 1
ATOM 646 O O . GLY A 1 85 ? 3.016 -12.010 9.183 1.00 96.75 85 GLY A O 1
ATOM 647 N N . ARG A 1 86 ? 3.651 -9.980 8.445 1.00 97.31 86 ARG A N 1
ATOM 648 C CA . ARG A 1 86 ? 4.945 -10.383 7.879 1.00 97.31 86 ARG A CA 1
ATOM 649 C C . ARG A 1 86 ? 6.016 -9.317 8.117 1.00 97.31 86 ARG A C 1
ATOM 651 O O . ARG A 1 86 ? 5.665 -8.141 8.178 1.00 97.31 86 ARG A O 1
ATOM 658 N N . PRO A 1 87 ? 7.302 -9.704 8.194 1.00 97.75 87 PRO A N 1
ATOM 659 C CA . PRO A 1 87 ? 8.407 -8.754 8.307 1.00 97.75 87 PRO A CA 1
ATOM 660 C C . PRO A 1 87 ? 8.479 -7.779 7.124 1.00 97.75 87 PRO A C 1
ATOM 662 O O . PRO A 1 87 ? 8.332 -8.176 5.963 1.00 97.75 87 PRO A O 1
ATOM 665 N N . LEU A 1 88 ? 8.765 -6.505 7.402 1.00 97.25 88 LEU A N 1
ATOM 666 C CA . LEU A 1 88 ? 8.764 -5.434 6.404 1.00 97.25 88 LEU A CA 1
ATOM 667 C C . LEU A 1 88 ? 9.809 -5.659 5.305 1.00 97.25 88 LEU A C 1
ATOM 669 O O . LEU A 1 88 ? 9.547 -5.420 4.129 1.00 97.25 88 LEU A O 1
ATOM 673 N N . ASN A 1 89 ? 10.990 -6.150 5.671 1.00 96.81 89 ASN A N 1
ATOM 674 C CA . ASN A 1 89 ? 12.063 -6.433 4.720 1.00 96.81 89 ASN A CA 1
ATOM 675 C C . ASN A 1 89 ? 11.664 -7.496 3.678 1.00 96.81 89 ASN A C 1
ATOM 677 O O . ASN A 1 89 ? 12.025 -7.365 2.510 1.00 96.81 89 ASN A O 1
ATOM 681 N N . GLU A 1 90 ? 10.907 -8.523 4.075 1.00 97.94 90 GLU A N 1
ATOM 682 C CA . GLU A 1 90 ? 10.395 -9.540 3.152 1.00 97.94 90 GLU A CA 1
ATOM 683 C C . GLU A 1 90 ? 9.346 -8.958 2.209 1.00 97.94 90 GLU A C 1
ATOM 685 O O . GLU A 1 90 ? 9.383 -9.218 1.008 1.00 97.94 90 GLU A O 1
ATOM 690 N N . LEU A 1 91 ? 8.435 -8.147 2.751 1.00 97.75 91 LEU A N 1
ATOM 691 C CA . LEU A 1 91 ? 7.388 -7.481 1.985 1.00 97.75 91 LEU A CA 1
ATOM 692 C C . LEU A 1 91 ? 7.982 -6.537 0.935 1.00 97.75 91 LEU A C 1
ATOM 694 O O . LEU A 1 91 ? 7.577 -6.581 -0.225 1.00 97.75 91 LEU A O 1
ATOM 698 N N . ILE A 1 92 ? 8.979 -5.728 1.312 1.00 97.75 92 ILE A N 1
ATOM 699 C CA . ILE A 1 92 ? 9.683 -4.827 0.390 1.00 97.75 92 ILE A CA 1
ATOM 700 C C . ILE A 1 92 ? 10.409 -5.627 -0.693 1.00 97.75 92 ILE A C 1
ATOM 702 O O . ILE A 1 92 ? 10.287 -5.301 -1.873 1.00 97.75 92 ILE A O 1
ATOM 706 N N . ALA A 1 93 ? 11.144 -6.681 -0.325 1.00 97.12 93 ALA A N 1
ATOM 707 C CA . ALA A 1 93 ? 11.866 -7.501 -1.295 1.00 97.12 93 ALA A CA 1
ATOM 708 C C . ALA A 1 93 ? 10.915 -8.175 -2.300 1.00 97.12 93 ALA A C 1
ATOM 710 O O . ALA A 1 93 ? 11.164 -8.152 -3.506 1.00 97.12 93 ALA A O 1
ATOM 711 N N . GLU A 1 94 ? 9.807 -8.738 -1.817 1.00 96.69 94 GLU A N 1
ATOM 712 C CA . GLU A 1 94 ? 8.789 -9.361 -2.662 1.00 96.69 94 GLU A CA 1
ATOM 713 C C . GLU A 1 94 ? 8.080 -8.341 -3.557 1.00 96.69 94 GLU A C 1
ATOM 715 O O . GLU A 1 94 ? 7.878 -8.602 -4.744 1.00 96.69 94 GLU A O 1
ATOM 720 N N . GLY A 1 95 ? 7.722 -7.180 -3.010 1.00 96.00 95 GLY A N 1
ATOM 721 C CA . GLY A 1 95 ? 7.101 -6.101 -3.766 1.00 96.00 95 GLY A CA 1
ATOM 722 C C . GLY A 1 95 ? 8.022 -5.598 -4.878 1.00 96.00 95 GLY A C 1
ATOM 723 O O . GLY A 1 95 ? 7.618 -5.551 -6.038 1.00 96.00 95 GLY A O 1
ATOM 724 N N . ARG A 1 96 ? 9.295 -5.326 -4.564 1.00 96.31 96 ARG A N 1
ATOM 725 C CA . ARG A 1 96 ? 10.315 -4.922 -5.548 1.00 96.31 96 ARG A CA 1
ATOM 726 C C . ARG A 1 96 ? 10.451 -5.927 -6.686 1.00 96.31 96 ARG A C 1
ATOM 728 O O . ARG A 1 96 ? 10.568 -5.525 -7.836 1.00 96.31 96 ARG A O 1
ATOM 735 N N . ALA A 1 97 ? 10.400 -7.224 -6.384 1.00 94.56 97 ALA A N 1
ATOM 736 C CA . ALA A 1 97 ? 10.494 -8.273 -7.397 1.00 94.56 97 ALA A CA 1
ATOM 737 C C . ALA A 1 97 ? 9.294 -8.306 -8.364 1.00 94.56 97 ALA A C 1
ATOM 739 O O . ALA A 1 97 ? 9.412 -8.854 -9.459 1.00 94.56 97 ALA A O 1
ATOM 740 N N . LYS A 1 98 ? 8.144 -7.744 -7.970 1.00 92.50 98 LYS A N 1
ATOM 741 C CA . LYS A 1 98 ? 6.914 -7.696 -8.778 1.00 92.50 98 LYS A CA 1
ATOM 742 C C . LYS A 1 98 ? 6.700 -6.351 -9.474 1.00 92.50 98 LYS A C 1
ATOM 744 O O . LYS A 1 98 ? 5.906 -6.278 -10.410 1.00 92.50 98 LYS A O 1
ATOM 749 N N . THR A 1 99 ? 7.387 -5.300 -9.039 1.00 94.31 99 THR A N 1
ATOM 750 C CA . THR A 1 99 ? 7.244 -3.957 -9.600 1.00 94.31 99 THR A CA 1
ATOM 751 C C . THR A 1 99 ? 8.176 -3.751 -10.790 1.00 94.31 99 THR A C 1
ATOM 753 O O . THR A 1 99 ? 9.386 -3.951 -10.709 1.00 94.31 99 THR A O 1
ATOM 756 N N . CYS A 1 100 ? 7.616 -3.282 -11.905 1.00 94.06 100 CYS A N 1
ATOM 757 C CA . CYS A 1 100 ? 8.400 -2.735 -13.009 1.00 94.06 100 CYS A CA 1
ATOM 758 C C . CYS A 1 100 ? 8.592 -1.231 -12.785 1.00 94.06 100 CYS A C 1
ATOM 760 O O . CYS A 1 100 ? 7.641 -0.463 -12.899 1.00 94.06 100 CYS A O 1
ATOM 762 N N . PHE A 1 101 ? 9.817 -0.801 -12.495 1.00 93.81 101 PHE A N 1
ATOM 763 C CA . PHE A 1 101 ? 10.160 0.607 -12.253 1.00 93.81 101 PHE A CA 1
ATOM 764 C C . PHE A 1 101 ? 10.449 1.385 -13.540 1.00 93.81 101 PHE A C 1
ATOM 766 O O . PHE A 1 101 ? 10.453 2.612 -13.562 1.00 93.81 101 PHE A O 1
ATOM 773 N N . THR A 1 102 ? 10.689 0.676 -14.642 1.00 92.94 102 THR A N 1
ATOM 774 C CA . THR A 1 102 ? 10.964 1.272 -15.949 1.00 92.94 102 THR A CA 1
ATOM 775 C C . THR A 1 102 ? 10.091 0.650 -17.029 1.00 92.94 102 THR A C 1
ATOM 777 O O . THR A 1 102 ? 9.696 -0.514 -16.947 1.00 92.94 102 THR A O 1
ATOM 780 N N . VAL A 1 103 ? 9.857 1.404 -18.108 1.00 90.50 103 VAL A N 1
ATOM 781 C CA . VAL A 1 103 ? 9.197 0.868 -19.310 1.00 90.50 103 VAL A CA 1
ATOM 782 C C . VAL A 1 103 ? 9.966 -0.335 -19.856 1.00 90.50 103 VAL A C 1
ATOM 784 O O . VAL A 1 103 ? 9.345 -1.290 -20.294 1.00 90.50 103 VAL A O 1
ATOM 787 N N . GLY A 1 104 ? 11.303 -0.330 -19.791 1.00 91.75 104 GLY A N 1
ATOM 788 C CA . GLY A 1 104 ? 12.117 -1.481 -20.194 1.00 91.75 104 GLY A CA 1
ATOM 789 C C . GLY A 1 104 ? 11.723 -2.756 -19.445 1.00 91.75 104 GLY A C 1
ATOM 790 O O . GLY A 1 104 ? 11.340 -3.730 -20.079 1.00 91.75 104 GLY A O 1
ATOM 791 N N . GLN A 1 105 ? 11.699 -2.704 -18.111 1.00 92.62 105 GLN A N 1
ATOM 792 C CA . GLN A 1 105 ? 11.288 -3.834 -17.265 1.00 92.62 105 GLN A CA 1
ATOM 793 C C . GLN A 1 105 ? 9.840 -4.278 -17.528 1.00 92.62 105 GLN A C 1
ATOM 795 O O . GLN A 1 105 ? 9.551 -5.473 -17.547 1.00 92.62 105 GLN A O 1
ATOM 800 N N . LEU A 1 106 ? 8.928 -3.331 -17.779 1.00 92.88 106 LEU A N 1
ATOM 801 C CA . LEU A 1 106 ? 7.549 -3.654 -18.152 1.00 92.88 106 LEU A CA 1
ATOM 802 C C . LEU A 1 106 ? 7.490 -4.42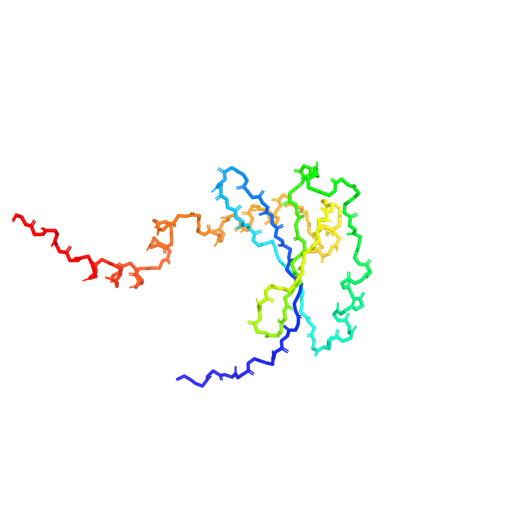1 -19.481 1.00 92.88 106 LEU A C 1
ATOM 804 O O . LEU A 1 106 ? 6.793 -5.422 -19.594 1.00 92.88 106 LEU A O 1
ATOM 808 N N . LEU A 1 107 ? 8.236 -3.977 -20.492 1.00 93.38 107 LEU A N 1
ATOM 809 C CA . LEU A 1 107 ? 8.268 -4.651 -21.790 1.00 93.38 107 LEU A CA 1
ATOM 810 C C . LEU A 1 107 ? 9.003 -5.999 -21.732 1.00 93.38 107 LEU A C 1
ATOM 812 O O . LEU A 1 107 ? 8.672 -6.904 -22.495 1.00 93.38 107 LEU A O 1
ATOM 816 N N . ASP A 1 108 ? 9.980 -6.148 -20.840 1.00 92.75 108 ASP A N 1
ATOM 817 C CA . ASP A 1 108 ? 10.665 -7.422 -20.617 1.00 92.75 108 ASP A CA 1
ATOM 818 C C . ASP A 1 108 ? 9.755 -8.443 -19.911 1.00 92.75 108 ASP A C 1
ATOM 820 O O . ASP A 1 108 ? 9.856 -9.641 -20.181 1.00 92.75 108 ASP A O 1
ATOM 824 N N . SER A 1 109 ? 8.844 -7.983 -19.043 1.00 90.06 109 SER A N 1
ATOM 825 C CA . SER A 1 109 ? 7.877 -8.847 -18.349 1.00 90.06 109 SER A CA 1
ATOM 826 C C . SER A 1 109 ? 6.638 -9.196 -19.184 1.00 90.06 109 SER A C 1
ATOM 828 O O . SER A 1 109 ? 6.030 -10.239 -18.942 1.00 90.06 109 SER A O 1
ATOM 830 N N . ASP A 1 110 ? 6.298 -8.395 -20.202 1.00 92.81 110 ASP A N 1
ATOM 831 C CA . ASP A 1 110 ? 5.184 -8.649 -21.126 1.00 92.81 110 ASP A CA 1
ATOM 832 C C . ASP A 1 110 ? 5.621 -8.553 -22.609 1.00 92.81 110 ASP A C 1
ATOM 834 O O . ASP A 1 110 ? 5.580 -7.480 -23.231 1.00 92.81 110 ASP A O 1
ATOM 838 N N . PRO A 1 111 ? 6.003 -9.690 -23.228 1.00 91.19 111 PRO A N 1
ATOM 839 C CA . PRO A 1 111 ? 6.416 -9.735 -24.630 1.00 91.19 111 PRO A CA 1
ATOM 840 C C . PRO A 1 111 ? 5.326 -9.323 -25.632 1.00 91.19 111 PRO A C 1
ATOM 842 O O . PRO A 1 111 ? 5.649 -8.809 -26.709 1.00 91.19 111 PRO A O 1
ATOM 845 N N . GLU A 1 112 ? 4.043 -9.535 -25.317 1.00 92.88 112 GLU A N 1
ATOM 846 C CA . GLU A 1 112 ? 2.942 -9.134 -26.201 1.00 92.88 112 GLU A CA 1
A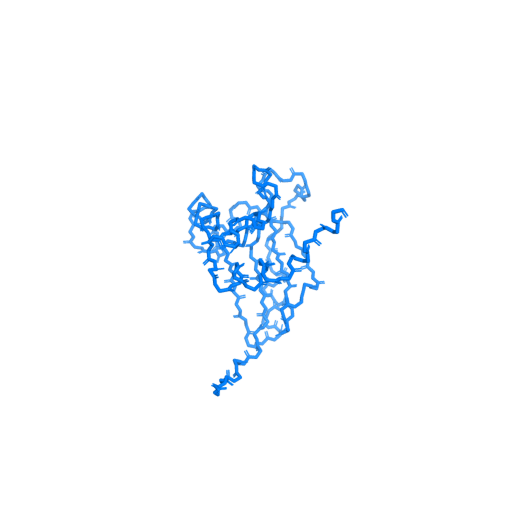TOM 847 C C . GLU A 1 112 ? 2.793 -7.613 -26.217 1.00 92.88 112 GLU A C 1
ATOM 849 O O . GLU A 1 112 ? 2.654 -7.000 -27.285 1.00 92.88 112 GLU A O 1
ATOM 854 N N . LEU A 1 113 ? 2.877 -6.987 -25.041 1.00 91.31 113 LEU 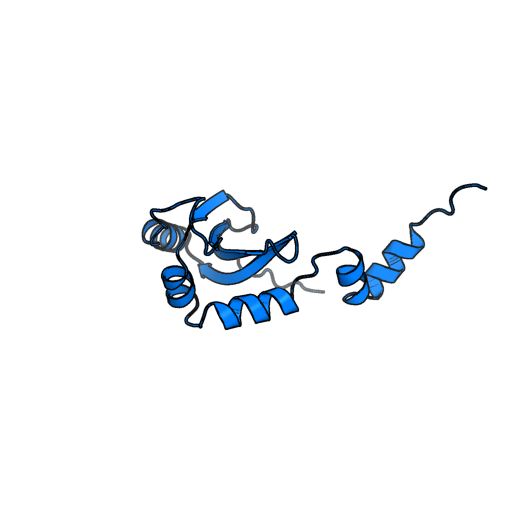A N 1
ATOM 855 C CA . LEU A 1 113 ? 2.921 -5.536 -24.915 1.00 91.31 113 LEU A CA 1
ATOM 856 C C . LEU A 1 113 ? 4.161 -4.961 -25.610 1.00 91.31 113 LEU A C 1
ATOM 858 O O . LEU A 1 113 ? 4.045 -3.978 -26.345 1.00 91.31 113 LEU A O 1
ATOM 862 N N . ALA A 1 114 ? 5.324 -5.604 -25.474 1.00 91.94 114 ALA A N 1
ATOM 863 C CA . ALA A 1 114 ? 6.548 -5.205 -26.169 1.00 91.94 114 ALA A CA 1
ATOM 864 C C . ALA A 1 114 ? 6.401 -5.222 -27.693 1.00 91.94 114 ALA A C 1
ATOM 866 O O . ALA A 1 114 ? 6.842 -4.284 -28.367 1.00 91.94 114 ALA A O 1
ATOM 867 N N . ALA A 1 115 ? 5.755 -6.247 -28.253 1.00 90.94 115 ALA A N 1
ATOM 868 C CA . ALA A 1 115 ? 5.486 -6.325 -29.685 1.00 90.94 115 ALA A CA 1
ATOM 869 C C . ALA A 1 115 ? 4.581 -5.172 -30.154 1.00 90.94 115 ALA A C 1
ATOM 871 O O . ALA A 1 115 ? 4.899 -4.494 -31.138 1.00 90.94 115 ALA A O 1
ATOM 872 N N . LYS A 1 116 ? 3.504 -4.881 -29.410 1.00 90.50 116 LYS A N 1
ATOM 873 C CA . LYS A 1 116 ? 2.613 -3.744 -29.694 1.00 90.50 116 LYS A CA 1
ATOM 874 C C . LYS A 1 116 ? 3.366 -2.418 -29.615 1.00 90.50 116 LYS A C 1
ATOM 876 O O . LYS A 1 116 ? 3.291 -1.630 -30.557 1.00 90.50 116 LYS A O 1
ATOM 881 N N . PHE A 1 117 ? 4.150 -2.195 -28.564 1.00 86.81 117 PHE A N 1
ATOM 882 C CA . PHE A 1 117 ? 4.910 -0.959 -28.371 1.00 86.81 117 PHE A CA 1
ATOM 883 C C . PHE A 1 117 ? 5.912 -0.710 -29.510 1.00 86.81 117 PHE A C 1
ATOM 885 O O . PHE A 1 117 ? 6.009 0.399 -30.033 1.00 86.81 117 PHE A O 1
ATOM 892 N N . ARG A 1 118 ? 6.617 -1.758 -29.963 1.00 84.75 118 ARG A N 1
ATOM 893 C CA . ARG A 1 118 ? 7.567 -1.670 -31.087 1.00 84.75 118 ARG A CA 1
ATOM 894 C C . ARG A 1 118 ? 6.876 -1.400 -32.423 1.00 84.75 118 ARG A C 1
ATOM 896 O O . ARG A 1 118 ? 7.413 -0.638 -33.218 1.00 84.75 118 ARG A O 1
ATOM 903 N N . SER A 1 119 ? 5.691 -1.967 -32.656 1.00 78.69 119 SER A N 1
ATOM 904 C CA . SER A 1 119 ? 4.933 -1.746 -33.900 1.00 78.69 119 SER A CA 1
ATOM 905 C C . SER A 1 119 ? 4.403 -0.312 -34.072 1.00 78.69 119 SER A C 1
ATOM 907 O O . SER A 1 119 ? 4.178 0.114 -35.199 1.00 78.69 119 SER A O 1
ATOM 909 N N . HIS A 1 120 ? 4.260 0.450 -32.979 1.00 70.62 120 HIS A N 1
ATOM 910 C CA . HIS A 1 120 ? 3.814 1.852 -33.001 1.00 70.62 120 HIS A CA 1
ATOM 911 C C . HIS A 1 120 ? 4.970 2.863 -33.057 1.00 70.62 120 HIS A C 1
ATOM 913 O O . HIS A 1 120 ? 4.727 4.068 -33.130 1.00 70.62 120 HIS A O 1
ATOM 919 N N . ARG A 1 121 ? 6.235 2.412 -33.048 1.00 67.38 121 ARG A N 1
ATOM 920 C CA . ARG A 1 121 ? 7.358 3.287 -33.402 1.00 67.38 121 ARG A CA 1
ATOM 921 C C . ARG A 1 121 ? 7.319 3.532 -34.908 1.00 67.38 121 ARG A C 1
ATOM 923 O O . ARG A 1 121 ? 7.869 2.752 -35.681 1.00 67.38 121 ARG A O 1
ATOM 930 N N . THR A 1 122 ? 6.690 4.628 -35.324 1.00 59.12 122 THR A N 1
ATOM 931 C CA . THR A 1 122 ? 6.890 5.180 -36.667 1.00 59.12 122 THR A CA 1
ATOM 932 C C . THR A 1 122 ? 8.395 5.385 -36.867 1.00 59.12 122 THR A C 1
ATOM 934 O O . THR A 1 122 ? 9.027 5.983 -35.988 1.00 59.12 122 THR A O 1
ATOM 937 N N . PRO A 1 123 ? 9.010 4.904 -37.963 1.00 55.53 123 PRO A N 1
ATOM 938 C CA . PRO A 1 123 ? 10.392 5.253 -38.253 1.00 55.53 123 PRO A CA 1
ATOM 939 C C . PRO A 1 123 ? 10.465 6.777 -38.332 1.00 55.53 123 PRO A C 1
ATOM 941 O O . PRO A 1 123 ? 9.653 7.391 -39.027 1.00 55.53 123 PRO A O 1
ATOM 944 N N . ALA A 1 124 ? 11.396 7.390 -37.600 1.00 55.31 124 ALA A N 1
ATOM 945 C CA . ALA A 1 124 ? 11.701 8.796 -37.812 1.00 55.31 124 ALA A CA 1
ATOM 946 C C . ALA A 1 124 ? 12.021 8.968 -39.303 1.00 55.31 124 ALA A C 1
ATOM 948 O O . ALA A 1 124 ? 12.882 8.259 -39.831 1.00 55.31 124 ALA A O 1
ATOM 949 N N . ALA A 1 125 ? 11.261 9.831 -39.982 1.00 51.56 125 ALA A N 1
ATOM 950 C CA . ALA A 1 125 ? 11.509 10.163 -41.375 1.00 51.56 125 ALA A CA 1
ATOM 951 C C . ALA A 1 125 ? 12.972 10.607 -41.502 1.00 51.56 125 ALA A C 1
ATOM 953 O O . ALA A 1 125 ? 13.420 11.479 -40.754 1.00 51.56 125 ALA A O 1
ATOM 954 N N . SER A 1 126 ? 13.703 9.905 -42.367 1.00 51.09 126 SER A N 1
ATOM 955 C CA . SER A 1 126 ? 15.103 10.177 -42.701 1.00 51.09 126 SER A CA 1
ATOM 956 C C . SER A 1 126 ? 15.242 11.479 -43.475 1.00 51.09 126 SER A C 1
ATOM 958 O O . SER A 1 126 ? 14.310 11.788 -44.254 1.00 51.09 126 SER A O 1
#

Secondary structure (DSSP, 8-state):
-----PPP-EEEEEEEEETTTTEEEEEEEEEES-HHHHHHHHHH----TTGGG-TT-EEEEEE-TTS-EEEEEEE-HHHHHHHHTS-HHHHHHHHHHH---SHHHHHHH-HHHHHHHHHT-PPPP-